Protein AF-X1I8T3-F1 (afdb_monomer)

Structure (mmCIF, N/CA/C/O backbone):
data_AF-X1I8T3-F1
#
_entry.id   AF-X1I8T3-F1
#
loop_
_atom_site.group_PDB
_atom_site.id
_atom_site.type_symbol
_atom_site.label_atom_id
_atom_site.label_alt_id
_atom_site.label_comp_id
_atom_site.label_asym_id
_atom_site.label_entity_id
_atom_site.label_seq_id
_atom_site.pdbx_PDB_ins_code
_atom_site.Cartn_x
_atom_site.Cartn_y
_atom_site.Cartn_z
_atom_site.occupancy
_atom_site.B_iso_or_equiv
_atom_site.auth_seq_id
_atom_site.auth_comp_id
_atom_site.auth_asym_id
_atom_site.auth_atom_id
_atom_site.pdbx_PDB_model_num
ATOM 1 N N . MET A 1 1 ? -11.094 -6.719 4.627 1.00 69.06 1 MET A N 1
ATOM 2 C CA . MET A 1 1 ? -11.323 -6.826 3.167 1.00 69.06 1 MET A CA 1
ATOM 3 C C . MET A 1 1 ? -9.974 -7.015 2.490 1.00 69.06 1 MET A C 1
ATOM 5 O O . MET A 1 1 ? -9.019 -6.382 2.928 1.00 69.06 1 MET A O 1
ATOM 9 N N . LEU A 1 2 ? -9.880 -7.902 1.496 1.00 65.06 2 LEU A N 1
ATOM 10 C CA . LEU A 1 2 ? -8.676 -8.047 0.674 1.00 65.06 2 LEU A CA 1
ATOM 11 C C . LEU A 1 2 ? -8.942 -7.352 -0.661 1.00 65.06 2 LEU A C 1
ATOM 13 O O . LEU A 1 2 ? -9.905 -7.714 -1.336 1.00 65.06 2 LEU A O 1
ATOM 17 N N . ASP A 1 3 ? -8.134 -6.350 -0.994 1.00 70.38 3 ASP A N 1
ATOM 18 C CA . ASP A 1 3 ? -8.287 -5.563 -2.216 1.00 70.38 3 ASP A CA 1
ATOM 19 C C . ASP A 1 3 ? -7.069 -5.762 -3.1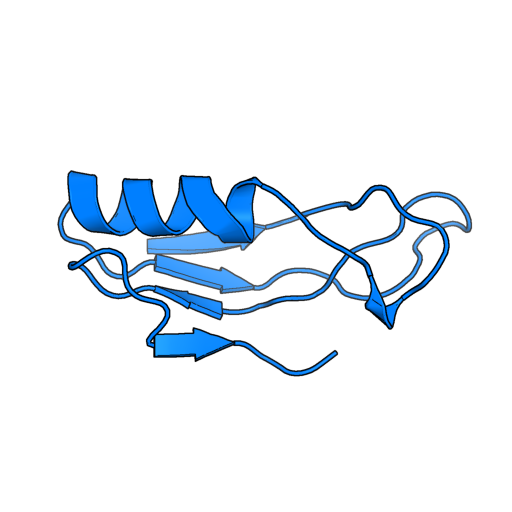28 1.00 70.38 3 ASP A C 1
ATOM 21 O O . ASP A 1 3 ? -5.914 -5.649 -2.696 1.00 70.38 3 ASP A O 1
ATOM 25 N N . LEU A 1 4 ? -7.343 -6.098 -4.387 1.00 61.59 4 LEU A N 1
ATOM 26 C CA . LEU A 1 4 ? -6.341 -6.211 -5.439 1.00 61.59 4 LEU A CA 1
ATOM 27 C C . LEU A 1 4 ? -6.275 -4.859 -6.132 1.00 61.59 4 LEU A C 1
ATOM 29 O O . LEU A 1 4 ? -7.125 -4.530 -6.960 1.00 61.59 4 LEU A O 1
ATOM 3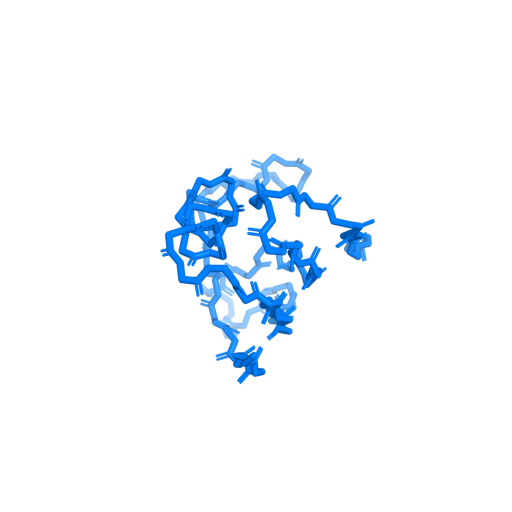3 N N . THR A 1 5 ? -5.268 -4.070 -5.779 1.00 68.56 5 THR A N 1
ATOM 34 C CA . THR A 1 5 ? -5.189 -2.684 -6.219 1.00 68.56 5 THR A CA 1
ATOM 35 C C . THR A 1 5 ? -4.247 -2.531 -7.407 1.00 68.56 5 THR A C 1
ATOM 37 O O . THR A 1 5 ? -3.328 -3.322 -7.627 1.00 68.56 5 THR A O 1
ATOM 40 N N . ASN A 1 6 ? -4.512 -1.519 -8.228 1.00 75.19 6 ASN A N 1
ATOM 41 C CA . ASN A 1 6 ? -3.702 -1.151 -9.385 1.00 75.19 6 ASN A CA 1
ATOM 42 C C . ASN A 1 6 ? -3.256 0.312 -9.271 1.00 75.19 6 ASN A C 1
ATOM 44 O O . ASN A 1 6 ? -3.392 1.087 -10.218 1.00 75.19 6 ASN A O 1
ATOM 48 N N . TRP A 1 7 ? -2.756 0.701 -8.097 1.00 83.44 7 TRP A N 1
ATOM 49 C CA . TRP A 1 7 ? -2.350 2.074 -7.830 1.00 83.44 7 TRP A CA 1
ATOM 50 C C . TRP A 1 7 ? -1.181 2.459 -8.731 1.00 83.44 7 TRP A C 1
ATOM 52 O O . TRP A 1 7 ? -0.035 2.027 -8.553 1.00 83.44 7 TRP A O 1
ATOM 62 N N . VAL A 1 8 ? -1.516 3.267 -9.729 1.00 81.88 8 VAL A N 1
ATOM 63 C CA . VAL A 1 8 ? -0.576 3.949 -10.607 1.00 81.88 8 VAL A CA 1
ATOM 64 C C . VAL A 1 8 ? -0.094 5.224 -9.936 1.00 81.88 8 VAL A C 1
ATOM 66 O O . VAL A 1 8 ? -0.690 5.715 -8.976 1.00 81.88 8 VAL A O 1
ATOM 69 N N . THR A 1 9 ? 1.000 5.770 -10.429 1.00 76.69 9 THR A N 1
ATOM 70 C CA . THR A 1 9 ? 1.616 6.956 -9.841 1.00 76.69 9 THR A CA 1
ATOM 71 C C . THR A 1 9 ? 2.001 7.955 -10.914 1.00 76.69 9 THR A C 1
ATOM 73 O O . THR A 1 9 ? 2.113 7.621 -12.094 1.00 76.69 9 THR A O 1
ATOM 76 N N . SER A 1 10 ? 2.167 9.198 -10.486 1.00 66.12 10 SER A N 1
ATOM 77 C CA . SER A 1 10 ? 2.670 10.303 -11.284 1.00 66.12 10 SER A CA 1
ATOM 78 C C . SER A 1 10 ? 3.986 10.767 -10.672 1.00 66.12 10 SER A C 1
ATOM 80 O O . SER A 1 10 ? 4.013 11.172 -9.513 1.00 66.12 10 SER A O 1
ATOM 82 N N . GLY A 1 11 ? 5.066 10.717 -11.442 1.00 66.38 11 GLY A N 1
ATOM 83 C CA . GLY A 1 11 ? 6.400 11.098 -10.989 1.00 66.38 11 GLY A CA 1
ATOM 84 C C . GLY A 1 11 ? 7.465 10.487 -11.891 1.00 66.38 11 GLY A C 1
ATOM 85 O O . GLY A 1 11 ? 7.229 9.453 -12.513 1.00 66.38 11 GLY A O 1
ATOM 86 N N . PHE A 1 12 ? 8.618 11.146 -11.997 1.00 61.25 12 PHE A N 1
ATOM 87 C CA . PHE A 1 12 ? 9.729 10.673 -12.829 1.00 61.25 12 PHE A CA 1
ATOM 88 C C . PHE A 1 12 ? 10.699 9.769 -12.061 1.00 61.25 12 PHE A C 1
ATOM 90 O O . PHE A 1 12 ? 11.301 8.884 -12.665 1.00 61.25 12 PHE A O 1
ATOM 97 N N . GLU A 1 13 ? 10.827 9.956 -10.743 1.00 67.50 13 GLU A N 1
ATOM 98 C CA . GLU A 1 13 ? 11.782 9.214 -9.915 1.00 67.50 13 GLU A CA 1
ATOM 99 C C . GLU A 1 13 ? 11.083 8.194 -9.021 1.00 67.50 13 GLU A C 1
ATOM 101 O O . GLU A 1 13 ? 10.111 8.519 -8.329 1.00 67.50 13 GLU A O 1
ATOM 106 N N . LYS A 1 14 ? 11.600 6.959 -9.025 1.00 64.31 14 LYS A N 1
ATOM 107 C CA . LYS A 1 14 ? 10.998 5.795 -8.356 1.00 64.31 14 LYS A CA 1
ATOM 108 C C . LYS A 1 14 ? 10.850 6.022 -6.847 1.00 64.31 14 LYS A C 1
ATOM 110 O O . LYS A 1 14 ? 9.891 5.566 -6.225 1.00 64.31 14 LYS A O 1
ATOM 115 N N . GLU A 1 15 ? 11.786 6.762 -6.276 1.00 66.69 15 GLU A N 1
ATOM 116 C CA . GLU A 1 15 ? 11.905 7.092 -4.859 1.00 66.69 15 GLU A CA 1
ATOM 117 C C . GLU A 1 15 ? 10.839 8.106 -4.417 1.00 66.69 15 GLU A C 1
ATOM 119 O O . GLU A 1 15 ? 10.492 8.169 -3.238 1.00 66.69 15 GLU A O 1
ATOM 124 N N . THR A 1 16 ? 10.287 8.861 -5.369 1.00 69.62 16 THR A N 1
ATOM 125 C CA . THR A 1 16 ? 9.302 9.929 -5.136 1.00 69.62 16 THR A CA 1
ATOM 126 C C . THR A 1 16 ? 7.876 9.528 -5.505 1.00 69.62 16 THR A C 1
ATOM 128 O O . THR A 1 16 ? 6.974 10.360 -5.456 1.00 69.62 16 THR A O 1
ATOM 131 N N . LEU A 1 17 ? 7.653 8.264 -5.881 1.00 75.62 17 LEU A N 1
ATOM 132 C CA . LEU A 1 17 ? 6.342 7.790 -6.316 1.00 75.62 17 LEU A CA 1
ATOM 133 C C . LEU A 1 17 ? 5.346 7.812 -5.152 1.00 75.62 17 LEU A C 1
ATOM 135 O O . LEU A 1 17 ? 5.387 6.969 -4.250 1.00 75.62 17 LEU A O 1
ATOM 139 N N . THR A 1 18 ? 4.430 8.771 -5.212 1.00 80.25 18 THR A N 1
ATOM 140 C CA . THR A 1 18 ? 3.308 8.936 -4.288 1.00 80.25 18 THR A CA 1
ATOM 141 C C . THR A 1 18 ? 2.014 8.461 -4.934 1.00 80.25 18 THR A C 1
ATOM 143 O O . THR A 1 18 ? 1.886 8.367 -6.164 1.00 80.25 18 THR A O 1
ATOM 146 N N . ASN A 1 19 ? 1.042 8.113 -4.098 1.00 87.00 19 ASN A N 1
ATOM 147 C CA . ASN A 1 19 ? -0.321 7.867 -4.547 1.00 87.00 19 ASN A CA 1
ATOM 148 C C . ASN A 1 19 ? -1.296 8.267 -3.419 1.00 87.00 19 ASN A C 1
ATOM 150 O O . ASN A 1 19 ? -1.261 7.663 -2.342 1.00 87.00 19 ASN A O 1
ATOM 154 N N . PRO A 1 20 ? -2.208 9.231 -3.664 1.00 88.94 20 PRO A N 1
ATOM 155 C CA . PRO A 1 20 ? -3.141 9.723 -2.647 1.00 88.94 20 PRO A CA 1
ATOM 156 C C . PRO A 1 20 ? -4.071 8.657 -2.057 1.00 88.94 20 PRO A C 1
ATOM 158 O O . PRO A 1 20 ? -4.571 8.810 -0.941 1.00 88.94 20 PRO A O 1
ATOM 161 N N . GLN A 1 21 ? -4.331 7.574 -2.794 1.00 89.44 21 GLN A N 1
ATOM 162 C CA . GLN A 1 21 ? -5.164 6.480 -2.308 1.00 89.44 21 GLN A CA 1
ATOM 163 C C . GLN A 1 21 ? -4.468 5.760 -1.153 1.00 89.44 21 GLN A C 1
ATOM 165 O O . GLN A 1 21 ? -5.103 5.484 -0.139 1.00 89.44 21 GLN A O 1
ATOM 170 N N . VAL A 1 22 ? -3.162 5.527 -1.276 1.00 90.12 22 VAL A N 1
ATOM 171 C CA . VAL A 1 22 ? -2.340 4.903 -0.227 1.00 90.12 22 VAL A CA 1
ATOM 172 C C . VAL A 1 22 ? -2.174 5.828 0.967 1.00 90.12 22 VAL A C 1
ATOM 174 O O . VAL A 1 22 ? -2.288 5.391 2.108 1.00 90.12 22 VAL A O 1
ATOM 177 N N . GLU A 1 23 ? -1.899 7.101 0.695 1.00 89.75 23 GLU A N 1
ATOM 178 C CA . GLU A 1 23 ? -1.539 8.083 1.721 1.00 89.75 23 GLU A CA 1
ATOM 179 C C . GLU A 1 23 ? -2.740 8.546 2.543 1.00 89.75 23 GLU A C 1
ATOM 181 O O . GLU A 1 23 ? -2.600 8.798 3.737 1.00 89.75 23 GLU A O 1
ATOM 186 N N . TYR A 1 24 ? -3.919 8.631 1.922 1.00 91.50 24 TYR A N 1
ATOM 187 C CA . TYR A 1 24 ? -5.084 9.246 2.551 1.00 91.50 24 TYR A CA 1
ATOM 188 C C . TYR A 1 24 ? -6.332 8.377 2.441 1.00 91.50 24 TYR A C 1
ATOM 190 O O . TYR A 1 24 ? -6.958 8.068 3.451 1.00 91.50 24 TYR A O 1
ATOM 198 N N . MET A 1 25 ? -6.706 7.938 1.235 1.00 93.50 25 MET A N 1
ATOM 199 C CA . MET A 1 25 ? -8.047 7.371 1.037 1.00 93.50 25 MET A CA 1
ATOM 200 C C . MET A 1 25 ? -8.244 6.032 1.752 1.00 93.50 25 MET A C 1
ATOM 202 O O . MET A 1 25 ? -9.267 5.836 2.400 1.00 93.50 25 MET A O 1
ATOM 206 N N . ILE A 1 26 ? -7.296 5.105 1.637 1.00 94.50 26 ILE A N 1
ATOM 207 C CA . ILE A 1 26 ? -7.419 3.759 2.207 1.00 94.50 26 ILE A CA 1
ATOM 208 C C . ILE A 1 26 ? -7.340 3.770 3.740 1.00 94.50 26 ILE A C 1
ATOM 210 O O . ILE A 1 26 ? -8.225 3.168 4.353 1.00 94.50 26 ILE A O 1
ATOM 214 N N . PRO A 1 27 ? -6.389 4.486 4.376 1.00 95.19 27 PRO A N 1
ATOM 215 C CA . PRO A 1 27 ? -6.429 4.733 5.816 1.00 95.19 27 PRO A CA 1
ATOM 216 C C . PRO A 1 27 ? -7.785 5.278 6.286 1.00 95.19 27 PRO A C 1
ATOM 218 O O . PRO A 1 27 ? -8.386 4.738 7.216 1.00 95.19 27 PRO A O 1
ATOM 221 N N . THR A 1 28 ? -8.326 6.286 5.589 1.00 96.50 28 THR A N 1
ATOM 222 C CA . THR A 1 28 ? -9.644 6.847 5.912 1.00 96.50 28 THR A CA 1
ATOM 223 C C . THR A 1 28 ? -10.752 5.801 5.791 1.00 96.50 28 THR A C 1
ATOM 225 O O . THR A 1 28 ? -11.566 5.687 6.704 1.00 96.50 28 THR A O 1
ATOM 228 N N . ARG A 1 29 ? -10.773 4.977 4.733 1.00 95.38 29 ARG A N 1
ATOM 229 C CA . ARG A 1 29 ? -11.790 3.915 4.592 1.00 95.38 29 ARG A CA 1
ATOM 230 C C . ARG A 1 29 ? -11.682 2.842 5.669 1.00 95.38 29 ARG A C 1
ATOM 232 O O . ARG A 1 29 ? -12.719 2.329 6.094 1.00 95.38 29 ARG A O 1
ATOM 239 N N . ALA A 1 30 ? -10.472 2.506 6.111 1.00 96.50 30 ALA A N 1
ATOM 240 C CA . ALA A 1 30 ? -10.269 1.559 7.202 1.00 96.50 30 ALA A CA 1
ATOM 241 C C . ALA A 1 30 ? -10.864 2.095 8.516 1.00 96.50 30 ALA A C 1
ATOM 243 O O . ALA A 1 30 ? -11.619 1.379 9.178 1.00 96.50 30 ALA A O 1
ATOM 244 N N . LEU A 1 31 ? -10.617 3.376 8.821 1.00 97.88 31 LEU A N 1
ATOM 245 C CA . LEU A 1 31 ? -11.167 4.068 9.990 1.00 97.88 31 LEU A CA 1
ATOM 246 C C . LEU A 1 31 ? -12.694 4.198 9.936 1.00 97.88 31 LEU A C 1
ATOM 248 O O . LEU A 1 31 ? -13.380 3.840 10.892 1.00 97.88 31 LEU A O 1
ATOM 252 N N . GLU A 1 32 ? -13.232 4.693 8.820 1.00 98.00 32 GLU A N 1
ATOM 253 C CA . GLU A 1 32 ? -14.674 4.912 8.637 1.00 98.00 32 GLU A CA 1
ATOM 254 C C . GLU A 1 32 ? -15.483 3.631 8.847 1.00 98.00 32 GLU A C 1
ATOM 256 O O . GLU A 1 32 ? -16.556 3.661 9.445 1.00 98.00 32 GLU A O 1
ATOM 261 N N . ASN A 1 33 ? -14.959 2.502 8.366 1.00 96.81 33 ASN A N 1
ATOM 262 C CA . ASN A 1 33 ? -15.656 1.221 8.423 1.00 96.81 33 ASN A CA 1
ATOM 263 C C . ASN A 1 33 ? -15.231 0.356 9.615 1.00 96.81 33 ASN A C 1
ATOM 265 O O . ASN A 1 33 ? -15.822 -0.701 9.824 1.00 96.81 33 ASN A O 1
ATOM 269 N N . ARG A 1 34 ? -14.224 0.775 10.395 1.00 97.06 34 ARG A N 1
ATOM 270 C CA . ARG A 1 34 ? -13.635 -0.003 11.499 1.00 97.06 34 ARG A CA 1
ATOM 271 C C . ARG A 1 34 ? -13.205 -1.408 11.066 1.00 97.06 34 ARG A C 1
ATOM 273 O O . ARG A 1 34 ? -13.462 -2.397 11.754 1.00 97.06 34 ARG A O 1
ATOM 280 N N . VAL A 1 35 ? -12.530 -1.507 9.921 1.00 96.75 35 VAL A N 1
ATOM 281 C CA . VAL A 1 35 ? -12.071 -2.788 9.362 1.00 96.75 35 VAL A CA 1
ATOM 282 C C . VAL A 1 35 ? -10.598 -2.767 8.999 1.00 96.75 35 VAL A C 1
ATOM 284 O O . VAL A 1 35 ? -10.034 -1.742 8.636 1.00 96.75 35 VAL A O 1
ATOM 287 N N . TRP A 1 36 ? -9.996 -3.954 9.007 1.00 96.81 36 TRP A N 1
ATOM 288 C CA . TRP A 1 36 ? -8.698 -4.177 8.388 1.00 96.81 36 TRP A CA 1
ATOM 289 C C . TRP A 1 36 ? -8.818 -4.129 6.863 1.00 96.81 36 TRP A C 1
ATOM 291 O O . TRP A 1 36 ? -9.665 -4.822 6.270 1.00 96.81 36 TRP A O 1
ATOM 301 N N . ILE A 1 37 ? -7.924 -3.376 6.227 1.00 95.69 37 ILE A N 1
ATOM 302 C CA . ILE A 1 37 ? -7.746 -3.377 4.772 1.00 95.69 37 ILE A CA 1
ATOM 303 C C . ILE A 1 37 ? -6.344 -3.887 4.462 1.00 95.69 37 ILE A C 1
ATOM 305 O O . ILE A 1 37 ? -5.357 -3.409 5.018 1.00 95.69 37 ILE A O 1
ATOM 309 N N . ILE A 1 38 ? -6.262 -4.876 3.579 1.00 95.44 38 ILE A N 1
ATOM 310 C CA . ILE A 1 38 ? -5.000 -5.431 3.094 1.00 95.44 38 ILE A CA 1
ATOM 311 C C . ILE A 1 38 ? -4.976 -5.200 1.590 1.00 95.44 38 ILE A C 1
ATOM 313 O O . ILE A 1 38 ? -5.831 -5.731 0.877 1.00 95.44 38 ILE A O 1
ATOM 317 N N . ALA A 1 39 ? -4.021 -4.395 1.133 1.00 93.00 39 ALA A N 1
ATOM 318 C CA . ALA A 1 39 ? -3.875 -4.026 -0.265 1.00 93.00 39 ALA A CA 1
ATOM 319 C C . ALA A 1 39 ? -2.607 -4.650 -0.847 1.00 93.00 39 ALA A C 1
ATOM 321 O O . ALA A 1 39 ? -1.501 -4.424 -0.346 1.00 9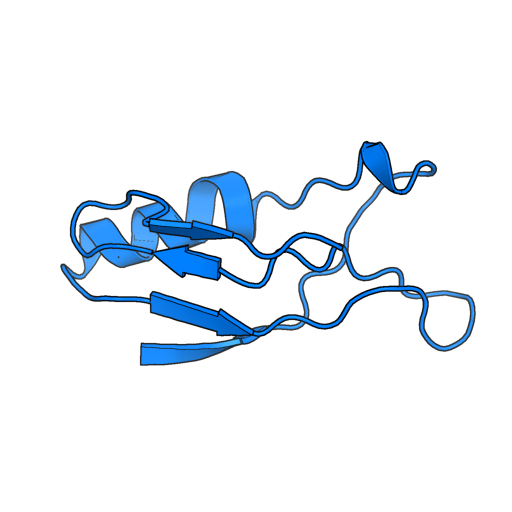3.00 39 ALA A O 1
ATOM 322 N N . ALA A 1 40 ? -2.775 -5.417 -1.919 1.00 92.06 40 ALA A N 1
ATOM 323 C CA . ALA A 1 40 ? -1.673 -5.950 -2.707 1.00 92.06 40 ALA A CA 1
ATOM 324 C C . ALA A 1 40 ? -1.649 -5.236 -4.061 1.00 92.06 40 ALA A C 1
ATOM 326 O O . ALA A 1 40 ? -2.561 -5.416 -4.866 1.00 92.06 40 ALA A O 1
ATOM 327 N N . ASN A 1 41 ? -0.609 -4.434 -4.296 1.00 91.06 41 ASN A N 1
ATOM 328 C CA . ASN A 1 41 ? -0.455 -3.640 -5.509 1.00 91.06 41 ASN A CA 1
ATOM 329 C C . ASN A 1 41 ? 0.692 -4.162 -6.389 1.00 91.06 41 ASN A C 1
ATOM 331 O O . ASN A 1 41 ? 1.673 -4.731 -5.897 1.00 91.06 41 ASN A O 1
ATOM 335 N N . LYS A 1 42 ? 0.595 -3.909 -7.698 1.00 90.38 42 LYS A N 1
ATOM 336 C CA . LYS A 1 42 ? 1.706 -4.100 -8.644 1.00 90.38 42 LYS A CA 1
ATOM 337 C C . LYS A 1 42 ? 2.863 -3.137 -8.346 1.00 90.38 42 LYS A C 1
ATOM 339 O O . LYS A 1 42 ? 2.682 -2.083 -7.744 1.00 90.38 42 LYS A O 1
ATOM 344 N N . VAL A 1 43 ? 4.058 -3.485 -8.820 1.00 89.00 43 VAL A N 1
ATOM 345 C CA . VAL A 1 43 ? 5.268 -2.653 -8.734 1.00 89.00 43 VAL A CA 1
ATOM 346 C C . VAL A 1 43 ? 5.985 -2.615 -10.083 1.00 89.00 43 VAL A C 1
ATOM 348 O O . VAL A 1 43 ? 6.028 -3.621 -10.791 1.00 89.00 43 VAL A O 1
ATOM 351 N N . GLY A 1 44 ? 6.571 -1.466 -10.428 1.00 87.12 44 GLY A N 1
ATOM 352 C CA . GLY A 1 44 ? 7.383 -1.303 -11.637 1.00 87.12 44 GLY A CA 1
ATOM 353 C C . GLY A 1 44 ? 6.582 -0.870 -12.865 1.00 87.12 44 GLY A C 1
ATOM 354 O O . GLY A 1 44 ? 5.439 -0.434 -12.752 1.00 87.12 44 GLY A O 1
ATOM 355 N N . MET A 1 45 ? 7.219 -0.931 -14.038 1.00 88.31 45 MET A N 1
ATOM 356 C CA . MET A 1 45 ? 6.654 -0.428 -15.292 1.00 88.31 45 MET A CA 1
ATOM 357 C C . MET A 1 45 ? 6.060 -1.553 -16.147 1.00 88.31 45 MET A C 1
ATOM 359 O O . MET A 1 45 ? 6.729 -2.540 -16.447 1.00 88.31 45 MET A O 1
ATOM 363 N N . GLU A 1 46 ? 4.830 -1.359 -16.609 1.00 89.75 46 GLU A N 1
ATOM 364 C CA . GLU A 1 46 ? 4.098 -2.247 -17.506 1.00 89.75 46 GLU A CA 1
ATOM 365 C C . GLU A 1 46 ? 3.918 -1.587 -18.881 1.00 89.75 46 GLU A C 1
ATOM 367 O O . GLU A 1 46 ? 3.623 -0.394 -18.994 1.00 89.75 46 GLU A O 1
ATOM 372 N N . VAL A 1 47 ? 4.178 -2.363 -19.941 1.00 88.81 47 VAL A N 1
ATOM 373 C CA . VAL A 1 47 ? 4.090 -1.956 -21.361 1.00 88.81 47 VAL A CA 1
ATOM 374 C C . VAL A 1 47 ? 4.695 -0.565 -21.639 1.00 88.81 47 VAL A C 1
ATOM 376 O O . VAL A 1 47 ? 4.164 0.228 -22.412 1.00 88.81 47 VAL A O 1
ATOM 379 N N . LYS A 1 48 ? 5.820 -0.249 -20.979 1.00 86.06 48 LYS A N 1
ATOM 380 C CA . LYS A 1 48 ? 6.593 1.002 -21.139 1.00 86.06 48 LYS A CA 1
ATOM 381 C C . LYS A 1 48 ? 5.795 2.306 -20.947 1.00 86.06 48 LYS A C 1
ATOM 383 O O . LYS A 1 48 ? 6.220 3.347 -21.437 1.00 86.06 48 LYS A O 1
ATOM 388 N N . SER A 1 49 ? 4.642 2.253 -20.286 1.00 84.69 49 SER A N 1
ATOM 389 C CA . SER A 1 49 ? 3.721 3.398 -20.199 1.00 84.69 49 SER A CA 1
ATOM 390 C C . SER A 1 49 ? 3.025 3.525 -18.851 1.00 84.69 49 SER A C 1
ATOM 392 O O . SER A 1 49 ? 2.695 4.637 -18.449 1.00 84.69 49 SER A O 1
ATOM 394 N N . ILE A 1 50 ? 2.831 2.418 -18.132 1.00 87.31 50 ILE A N 1
ATOM 395 C CA . ILE A 1 50 ? 2.147 2.417 -16.840 1.00 87.31 50 ILE A CA 1
ATOM 396 C C . ILE A 1 50 ? 3.171 2.125 -15.755 1.00 87.31 50 ILE A C 1
ATOM 398 O O . ILE A 1 50 ? 3.768 1.053 -15.751 1.00 87.31 50 ILE A O 1
ATOM 402 N N . LEU A 1 51 ? 3.375 3.063 -14.833 1.00 87.44 51 LEU A N 1
ATOM 403 C CA . LEU A 1 51 ? 4.250 2.882 -13.679 1.00 87.44 51 LEU A CA 1
ATOM 404 C C . LEU A 1 51 ? 3.403 2.671 -12.420 1.00 87.44 51 LEU A C 1
ATOM 406 O O . LEU A 1 51 ? 2.566 3.507 -12.078 1.00 87.44 51 LEU A O 1
ATOM 410 N N . TYR A 1 52 ? 3.631 1.554 -11.733 1.00 88.62 52 TYR A N 1
ATOM 411 C CA . TYR A 1 52 ? 2.992 1.233 -10.460 1.00 88.62 52 TYR A CA 1
ATOM 412 C C . TYR A 1 52 ? 3.913 1.569 -9.291 1.00 88.62 52 TYR A C 1
ATOM 414 O O . TYR A 1 52 ? 5.093 1.203 -9.292 1.00 88.62 52 TYR A O 1
ATOM 422 N N . CYS A 1 53 ? 3.361 2.215 -8.262 1.00 87.06 53 CYS A N 1
ATOM 423 C CA . CYS A 1 53 ? 4.131 2.657 -7.097 1.00 87.06 53 CYS A CA 1
ATOM 424 C C . CYS A 1 53 ? 4.493 1.536 -6.114 1.00 87.06 53 CYS A C 1
ATOM 426 O O . CYS A 1 53 ? 5.245 1.789 -5.174 1.00 87.06 53 CYS A O 1
ATOM 428 N N . GLY A 1 54 ? 3.978 0.313 -6.281 1.00 89.00 54 GLY A N 1
ATOM 429 C CA . GLY A 1 54 ? 4.106 -0.712 -5.248 1.00 89.00 54 GLY A CA 1
ATOM 430 C C . GLY A 1 54 ? 3.270 -0.338 -4.029 1.00 89.00 54 GLY A C 1
ATOM 431 O O . GLY A 1 54 ? 2.069 -0.113 -4.150 1.00 89.00 54 GLY A O 1
ATOM 432 N N . LYS A 1 55 ? 3.897 -0.245 -2.851 1.00 90.38 55 LYS A N 1
ATOM 433 C CA . LYS A 1 55 ? 3.225 0.150 -1.598 1.00 90.38 55 LYS A CA 1
ATOM 434 C C . LYS A 1 55 ? 2.120 -0.809 -1.133 1.00 90.38 55 LYS A C 1
ATOM 436 O O . LYS A 1 55 ? 1.186 -0.385 -0.459 1.00 90.38 55 LYS A O 1
ATOM 441 N N . SER A 1 56 ? 2.240 -2.105 -1.433 1.00 92.69 56 SER A N 1
ATOM 442 C CA . SER A 1 56 ? 1.404 -3.127 -0.788 1.00 92.69 56 SER A CA 1
ATOM 443 C C . SER A 1 56 ? 1.470 -2.964 0.733 1.00 92.69 56 SER A C 1
ATOM 445 O O . SER A 1 56 ? 2.563 -2.825 1.290 1.00 92.69 56 SER A O 1
ATOM 447 N N . ALA A 1 57 ? 0.320 -2.935 1.399 1.00 94.62 57 ALA A N 1
ATOM 448 C CA . ALA A 1 57 ? 0.224 -2.476 2.780 1.00 94.62 57 ALA A CA 1
ATOM 449 C C . ALA A 1 57 ? -0.940 -3.110 3.547 1.00 94.62 57 ALA A C 1
ATOM 451 O O . ALA A 1 57 ? -1.909 -3.608 2.968 1.00 94.62 57 ALA A O 1
ATOM 452 N N . VAL A 1 58 ? -0.830 -3.055 4.874 1.00 96.44 58 VAL A N 1
ATOM 453 C CA . VAL A 1 58 ? -1.878 -3.431 5.826 1.00 96.44 58 VAL A CA 1
ATOM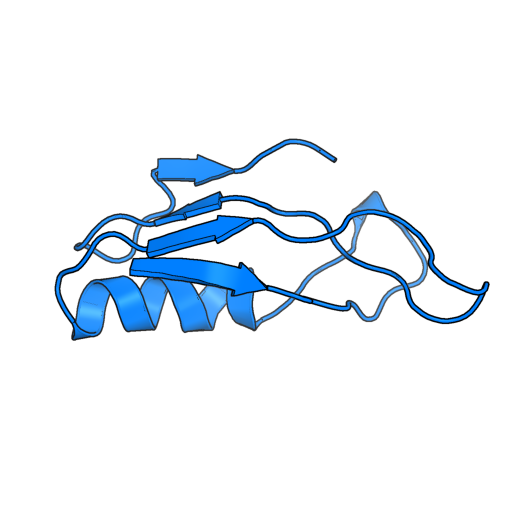 454 C C . VAL A 1 58 ? -2.282 -2.193 6.617 1.00 96.44 58 VAL A C 1
ATOM 456 O O . VAL A 1 58 ? -1.428 -1.543 7.224 1.00 96.44 58 VAL A O 1
ATOM 459 N N . PHE A 1 59 ? -3.580 -1.905 6.636 1.00 96.62 59 PHE A N 1
ATOM 460 C CA . PHE A 1 59 ? -4.184 -0.771 7.328 1.00 96.62 59 PHE A CA 1
ATOM 461 C C . PHE A 1 59 ? -5.063 -1.268 8.477 1.00 96.62 59 PHE A C 1
ATOM 463 O O . PHE A 1 59 ? -5.844 -2.213 8.305 1.00 96.62 59 PHE A O 1
ATOM 470 N N . THR A 1 60 ? -4.914 -0.651 9.647 1.00 97.75 60 THR A N 1
ATOM 471 C CA . THR A 1 60 ? -5.654 -1.002 10.863 1.00 97.75 60 THR A CA 1
ATOM 472 C C . THR A 1 60 ? -7.069 -0.404 10.846 1.00 97.75 60 THR A C 1
ATOM 474 O O . THR A 1 60 ? -7.305 0.599 10.171 1.00 97.75 60 THR A O 1
ATOM 477 N N . PRO A 1 61 ? -8.009 -0.951 11.641 1.00 97.75 61 PRO A N 1
ATOM 478 C CA . PRO A 1 61 ? -9.337 -0.366 11.859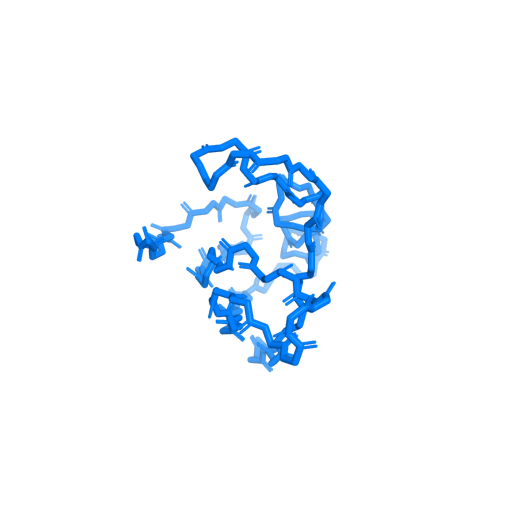 1.00 97.75 61 PRO A CA 1
ATOM 479 C C . PRO A 1 61 ? -9.351 1.060 12.430 1.00 97.75 61 PRO A C 1
ATOM 481 O O . PRO A 1 61 ? -10.407 1.689 12.441 1.00 97.75 61 PRO A O 1
ATOM 484 N N . ASP A 1 62 ? -8.215 1.558 12.924 1.00 97.75 62 ASP A N 1
ATOM 485 C CA . ASP A 1 62 ? -8.058 2.924 13.436 1.00 97.75 62 ASP A CA 1
ATOM 486 C C . ASP A 1 62 ? -7.494 3.884 12.374 1.00 97.75 62 ASP A C 1
ATOM 488 O O . ASP A 1 62 ? -7.256 5.057 12.650 1.00 97.75 62 ASP A O 1
ATOM 492 N N . GLY A 1 63 ? -7.320 3.405 11.137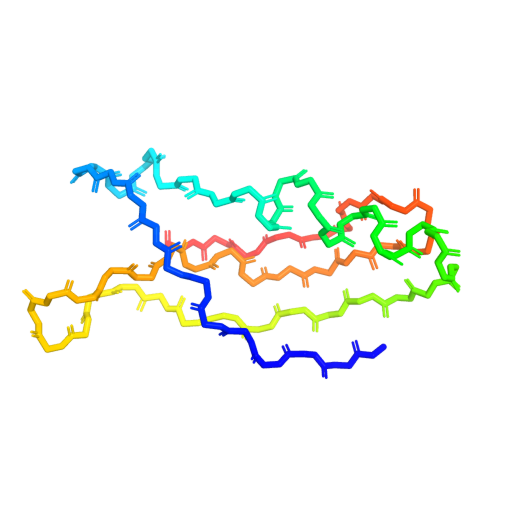 1.00 95.62 63 GLY A N 1
ATOM 493 C CA . GLY A 1 63 ? -6.801 4.194 10.023 1.00 95.62 63 GLY A CA 1
ATOM 494 C C . GLY A 1 63 ? -5.285 4.359 10.035 1.00 95.62 63 GLY A C 1
ATOM 495 O O . GLY A 1 63 ? -4.768 5.254 9.375 1.00 95.62 63 GLY A O 1
ATOM 496 N N . GLU A 1 64 ? -4.554 3.512 10.758 1.00 96.75 64 GLU A N 1
ATOM 497 C CA . GLU A 1 64 ? -3.091 3.538 10.774 1.00 96.75 64 GLU A CA 1
ATOM 498 C C . GLU A 1 64 ? -2.499 2.532 9.783 1.00 96.75 64 GLU A C 1
ATOM 500 O O . GLU A 1 64 ? -3.104 1.509 9.453 1.00 96.75 64 GLU A O 1
ATOM 505 N N . VAL A 1 65 ? -1.272 2.788 9.325 1.00 95.94 65 VAL A N 1
ATOM 506 C CA . VAL A 1 65 ? -0.516 1.832 8.507 1.00 95.94 65 VAL A CA 1
ATOM 507 C C . VAL A 1 65 ? 0.246 0.888 9.433 1.00 95.94 65 VAL A C 1
ATOM 509 O O . VAL A 1 65 ? 1.258 1.264 10.018 1.00 95.94 65 VAL A O 1
ATOM 512 N N . ALA A 1 66 ? -0.203 -0.364 9.533 1.00 96.88 66 ALA A N 1
ATOM 513 C CA . ALA A 1 66 ? 0.478 -1.382 10.334 1.00 96.88 66 ALA A CA 1
ATOM 514 C C . ALA A 1 66 ? 1.805 -1.812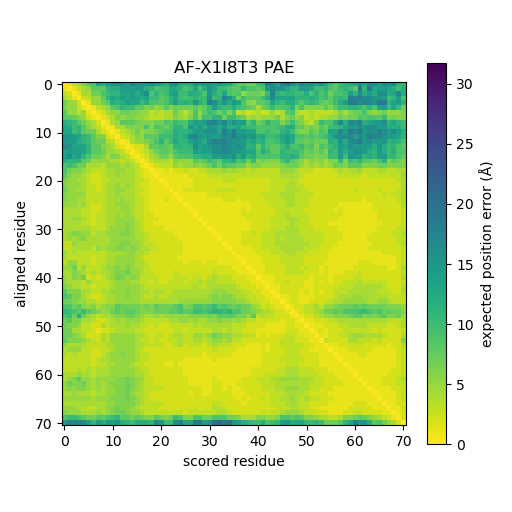 9.695 1.00 96.88 66 ALA A C 1
ATOM 516 O O . ALA A 1 66 ? 2.813 -2.023 10.374 1.00 96.88 66 ALA A O 1
ATOM 517 N N . LYS A 1 67 ? 1.808 -1.970 8.367 1.00 96.06 67 LYS A N 1
ATOM 518 C CA . LYS A 1 67 ? 3.012 -2.303 7.607 1.00 96.06 67 LYS A CA 1
ATOM 519 C C . LYS A 1 67 ? 2.865 -1.892 6.153 1.00 96.06 67 LYS A C 1
ATOM 521 O O . LYS A 1 67 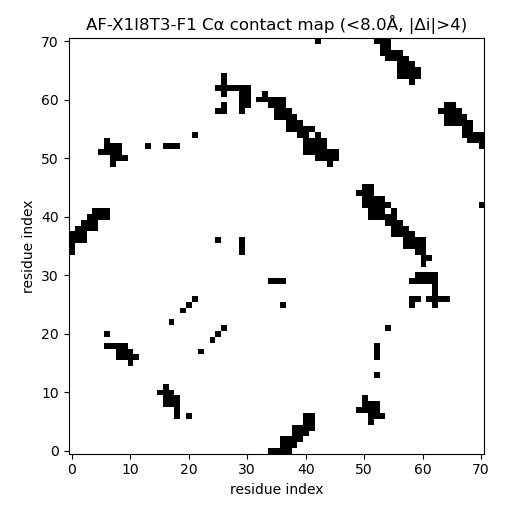? 1.785 -2.001 5.581 1.00 96.06 67 LYS A O 1
ATOM 526 N N . ILE A 1 68 ? 3.985 -1.506 5.554 1.00 94.12 68 ILE A N 1
ATOM 527 C CA . ILE A 1 68 ? 4.117 -1.261 4.123 1.00 94.12 68 ILE A CA 1
ATOM 528 C C . ILE A 1 68 ? 5.313 -2.042 3.582 1.00 94.12 68 ILE A C 1
ATOM 530 O O . ILE A 1 68 ? 6.351 -2.141 4.244 1.00 94.12 68 ILE A O 1
ATOM 534 N N . ALA A 1 69 ? 5.148 -2.643 2.409 1.00 91.44 69 ALA A N 1
ATOM 535 C CA . ALA A 1 69 ? 6.218 -3.338 1.715 1.00 91.44 69 ALA A CA 1
ATOM 536 C C . ALA A 1 69 ? 7.224 -2.333 1.135 1.00 91.44 69 ALA A C 1
ATOM 538 O O . ALA A 1 69 ? 6.846 -1.273 0.630 1.00 91.44 69 ALA A O 1
ATOM 539 N N . SER A 1 70 ? 8.506 -2.690 1.185 1.00 82.12 70 SER A N 1
ATOM 540 C CA . SER A 1 70 ? 9.546 -2.029 0.398 1.00 82.12 70 SER A CA 1
ATOM 541 C C . SER A 1 70 ? 9.437 -2.449 -1.068 1.00 82.12 70 SER A C 1
ATOM 543 O O . SER A 1 70 ? 9.109 -3.601 -1.358 1.00 82.12 70 SER A O 1
ATOM 545 N N . SER A 1 71 ? 9.741 -1.527 -1.976 1.00 65.38 71 SER A N 1
ATOM 546 C CA . SER A 1 71 ? 9.656 -1.698 -3.435 1.00 65.38 71 SER A CA 1
ATOM 547 C C . SER A 1 71 ? 10.942 -1.295 -4.137 1.00 65.38 71 SER A C 1
ATOM 549 O O . SER A 1 71 ? 11.676 -0.461 -3.574 1.00 65.38 71 SER A O 1
#

InterPro domains:
  IPR003010 Carbon-nitrogen hydrolase [PF00795] (15-69)
  IPR036526 Carbon-nitrogen hydrolase superfamily [G3DSA:3.60.110.10] (1-71)
  IPR036526 Carbon-nitrogen hydrolase superfamily [SSF56317] (5-67)

Foldseek 3Di:
DEDEDAFFFDDDDLVPTDGCCLVPVVLVVLQVVLH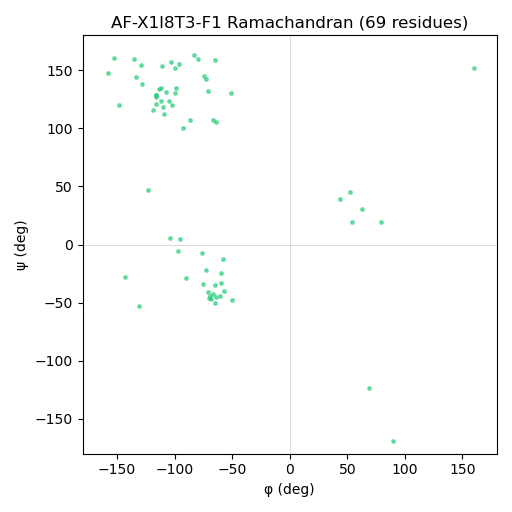KYFYAYDAQDDPNPTGGNGFGFIHGSNSDTPDTDDD

Nearest PDB structures (foldseek):
  1ems-assembly1_A  TM=9.414E-01  e=1.459E-03  Caenorhabditis elegans
  2w1v-assembly1_B  TM=8.895E-01  e=2.692E-03  Mus musculus
  5h8k-assembly1_H  TM=9.010E-01  e=2.349E-03  Medicago truncatula
  1f89-assembly1_B  TM=8.793E-01  e=3.302E-03  Saccharomyces cerevisiae
  2vhi-assembly1_A  TM=8.186E-01  e=1.203E-02  Drosophila melanogaster

Radius of gyration: 12.26 Å; Cα contacts (8 Å, |Δi|>4): 151; chains: 1; bounding box: 28×19×35 Å

pLDDT: mean 86.62, std 11.02, range [61.25, 98.0]

Organism: NCBI:txid412755

Secondary structure (DSSP, 8-state):
-EEEE--B---SSGGG---HIIIIIHHHHHHHHT--EEEEE-EEEETTTEEEE---EEE-TTS-EEEE---

Mean predicted aligned error: 4.72 Å

Sequence (71 aa):
MLDLTNWVTSGFEKETLTNPQVEYMIPTRALENRVWIIAANKVGMEVKSILYCGKSAVFTPDGEVAKIASS

Solvent-accessible surface area (backbone atoms only — not comparable to full-atom values): 3998 Å² total; per-residue (Å²): 90,83,44,86,43,80,55,54,46,72,70,93,48,84,92,64,44,51,47,67,52,74,77,46,50,50,26,49,52,13,35,77,66,59,34,50,37,39,38,51,36,51,66,51,73,45,92,89,75,45,45,27,53,26,60,27,32,36,28,34,37,82,32,44,77,78,44,68,52,89,119